Protein AF-A0A969YU54-F1 (afdb_monomer_lite)

Secondary structure (DSSP, 8-state):
----------S--PPPPPTT-EEEEEE--SSSS-EEEEEEEE-SSTT-EEEEBTTB-EEEETTEEEEEEEE---SSS--EEEEE-S--SEEEEEEEEESTTTT-TT--TTTTS--EEEEEETTEEEEEEEPPTT--SSEEEEEEEEE-PPP-

Foldseek 3Di:
DDDDPPDDPDDDPDDQADAFKKKKKKWWAQPPFAKKKWKKADDPPPPDIDIDIPVRAFDDDPNRTQKGFPDGGNGHGDITMMMGNHDDAFKMWIKMFQPSCQVFQFDQRQLVTQMKMWMDHSRHTDDIDTRHHPGGGGMDGTDMDGDDDDDD

pLDDT: mean 85.54, std 17.18, range [35.03, 98.56]

Structure (mmCIF, N/CA/C/O backbone):
data_AF-A0A969YU54-F1
#
_entry.id   AF-A0A969YU54-F1
#
loop_
_atom_site.group_PDB
_atom_site.id
_atom_site.type_symbol
_atom_site.label_atom_id
_atom_site.label_alt_id
_atom_site.label_comp_id
_atom_site.label_asym_id
_atom_site.label_entity_id
_atom_site.label_seq_id
_atom_site.pdbx_PDB_ins_code
_atom_site.Cartn_x
_atom_site.Cartn_y
_atom_site.Cartn_z
_atom_site.occupancy
_atom_site.B_iso_or_equiv
_atom_site.auth_seq_id
_atom_site.auth_comp_id
_atom_site.auth_asym_id
_atom_site.auth_atom_id
_atom_site.pdbx_PDB_model_num
ATOM 1 N N . MET A 1 1 ? 1.281 -47.805 -9.547 1.00 36.41 1 MET A N 1
ATOM 2 C CA . MET A 1 1 ? 0.413 -46.866 -10.294 1.00 36.41 1 MET A CA 1
ATOM 3 C C . MET A 1 1 ? -0.341 -46.065 -9.249 1.00 36.41 1 MET A C 1
ATOM 5 O O . MET A 1 1 ? -1.003 -46.686 -8.442 1.00 36.41 1 MET A O 1
ATOM 9 N N . GLY A 1 2 ? -0.231 -44.761 -9.067 1.00 35.03 2 GLY A N 1
ATOM 10 C CA . GLY A 1 2 ? 0.370 -43.659 -9.803 1.00 35.03 2 GLY A CA 1
ATOM 11 C C . GLY A 1 2 ? -0.175 -42.435 -9.069 1.00 35.03 2 GLY A C 1
ATOM 12 O O . GLY A 1 2 ? -1.359 -42.141 -9.183 1.00 35.03 2 GLY A O 1
ATOM 13 N N . GLY A 1 3 ? 0.637 -41.847 -8.191 1.00 37.44 3 GLY A N 1
ATOM 14 C CA . GLY A 1 3 ? 0.238 -40.690 -7.403 1.00 37.44 3 GLY A CA 1
ATOM 15 C C . GLY A 1 3 ? 0.122 -39.457 -8.287 1.00 37.44 3 GLY A C 1
ATOM 16 O O . GLY A 1 3 ? 0.976 -39.214 -9.135 1.00 37.44 3 GLY A O 1
ATOM 17 N N . THR A 1 4 ? -0.913 -38.660 -8.057 1.00 38.78 4 THR A N 1
ATOM 18 C CA . THR A 1 4 ? -0.961 -37.274 -8.518 1.00 38.78 4 THR A CA 1
ATOM 19 C C . THR A 1 4 ? -1.109 -36.386 -7.298 1.00 38.78 4 THR A C 1
ATOM 21 O O . THR A 1 4 ? -2.201 -35.950 -6.939 1.00 38.78 4 THR A O 1
ATOM 24 N N . THR A 1 5 ? 0.015 -36.140 -6.635 1.00 37.47 5 THR A N 1
ATOM 25 C CA . THR A 1 5 ? 0.190 -34.966 -5.788 1.00 37.47 5 THR A CA 1
ATOM 26 C C . THR A 1 5 ? 0.132 -33.765 -6.726 1.00 37.47 5 THR A C 1
ATOM 28 O O . THR A 1 5 ? 1.060 -33.540 -7.503 1.00 37.47 5 THR A O 1
ATOM 31 N N . GLN A 1 6 ? -0.978 -33.026 -6.719 1.00 39.41 6 GLN A N 1
ATOM 32 C CA . GLN A 1 6 ? -1.033 -31.733 -7.392 1.00 39.41 6 GLN A CA 1
ATOM 33 C C . GLN A 1 6 ? -0.116 -30.778 -6.622 1.00 39.41 6 GLN A C 1
ATOM 35 O O . GLN A 1 6 ? -0.468 -30.252 -5.569 1.00 39.41 6 GLN A O 1
ATOM 40 N N . GLN A 1 7 ? 1.111 -30.630 -7.122 1.00 42.34 7 GLN A N 1
ATOM 41 C CA . GLN A 1 7 ? 2.018 -29.567 -6.721 1.00 42.34 7 GLN A CA 1
ATOM 42 C C . GLN A 1 7 ? 1.417 -28.216 -7.116 1.00 42.34 7 GLN A C 1
ATOM 44 O O . GLN A 1 7 ? 0.965 -28.053 -8.248 1.00 42.34 7 GLN A O 1
ATOM 49 N N . GLY A 1 8 ? 1.456 -27.243 -6.201 1.00 40.16 8 GLY A N 1
ATOM 50 C CA . GLY A 1 8 ? 1.166 -25.854 -6.564 1.00 40.16 8 GLY A CA 1
ATOM 51 C C . GLY A 1 8 ? 0.764 -24.886 -5.453 1.00 40.16 8 GLY A C 1
ATOM 52 O O . GLY A 1 8 ? 0.522 -23.728 -5.764 1.00 40.16 8 GLY A O 1
ATOM 53 N N . GLN A 1 9 ? 0.692 -25.287 -4.180 1.00 39.09 9 GLN A N 1
ATOM 54 C CA . GLN A 1 9 ? 0.341 -24.361 -3.092 1.00 39.09 9 GLN A CA 1
ATOM 55 C C . GLN A 1 9 ? 1.533 -24.090 -2.173 1.00 39.09 9 GLN A C 1
ATOM 57 O O . GLN A 1 9 ? 1.556 -24.503 -1.022 1.00 39.09 9 GLN A O 1
ATOM 62 N N . ASN A 1 10 ? 2.536 -23.380 -2.689 1.00 50.28 10 ASN A N 1
ATOM 63 C CA . ASN A 1 10 ? 3.506 -22.682 -1.847 1.00 50.28 10 ASN A CA 1
ATOM 64 C C . ASN A 1 10 ? 3.505 -21.207 -2.258 1.00 50.28 10 ASN A C 1
ATOM 66 O O . ASN A 1 10 ? 4.217 -20.797 -3.167 1.00 50.28 10 ASN A O 1
ATOM 70 N N . GLY A 1 11 ? 2.640 -20.426 -1.613 1.00 39.75 11 GLY A N 1
ATOM 71 C CA . GLY A 1 11 ? 2.471 -19.000 -1.875 1.00 39.75 11 GLY A CA 1
ATOM 72 C C . GLY A 1 11 ? 1.735 -18.333 -0.724 1.00 39.75 11 GLY A C 1
ATOM 73 O O . GLY A 1 11 ? 0.577 -17.968 -0.872 1.00 39.75 11 GLY A O 1
ATOM 74 N N . THR A 1 12 ? 2.424 -18.232 0.416 1.00 39.53 12 THR A N 1
ATOM 75 C CA . THR A 1 12 ? 2.059 -17.436 1.599 1.00 39.53 12 THR A CA 1
ATOM 76 C C . THR A 1 12 ? 0.753 -17.860 2.285 1.00 39.53 12 THR A C 1
ATOM 78 O O . THR A 1 12 ? -0.345 -17.515 1.859 1.00 39.53 12 THR A O 1
ATOM 81 N N . VAL A 1 13 ? 0.866 -18.572 3.414 1.00 43.00 13 VAL A N 1
ATOM 82 C CA . VAL A 1 13 ? -0.252 -18.781 4.350 1.00 43.00 13 VAL A CA 1
ATOM 83 C C . VAL A 1 13 ? -0.579 -17.432 4.990 1.00 43.00 13 VAL A C 1
ATOM 85 O O . VAL A 1 13 ? -0.045 -17.069 6.033 1.00 43.00 13 VAL A O 1
ATOM 88 N N . THR A 1 14 ? -1.406 -16.633 4.327 1.00 53.88 14 THR A N 1
ATOM 89 C CA . THR A 1 14 ? -1.978 -15.428 4.922 1.00 53.88 14 THR A CA 1
ATOM 90 C C . THR A 1 14 ? -2.946 -15.846 6.034 1.00 53.88 14 THR A C 1
ATOM 92 O O . THR A 1 14 ? -3.856 -16.626 5.745 1.00 53.88 14 THR A O 1
ATOM 95 N N . PRO A 1 15 ? -2.794 -15.362 7.283 1.00 60.59 15 PRO A N 1
ATOM 96 C CA . PRO A 1 15 ? -3.720 -15.708 8.359 1.00 60.59 15 PRO A CA 1
ATOM 97 C C . PRO A 1 15 ? -5.141 -15.267 7.995 1.00 60.59 15 PRO A C 1
ATOM 99 O O . PRO A 1 15 ? -5.307 -14.222 7.361 1.00 60.59 15 PRO A O 1
ATOM 102 N N . ASN A 1 16 ? -6.149 -16.060 8.369 1.00 69.50 16 ASN A N 1
ATOM 103 C CA . ASN A 1 16 ? -7.550 -15.716 8.120 1.00 69.50 16 ASN A CA 1
ATOM 104 C C . ASN A 1 16 ? -7.849 -14.325 8.680 1.00 69.50 16 ASN A C 1
ATOM 106 O O . ASN A 1 16 ? -7.515 -14.043 9.829 1.00 69.50 16 ASN A O 1
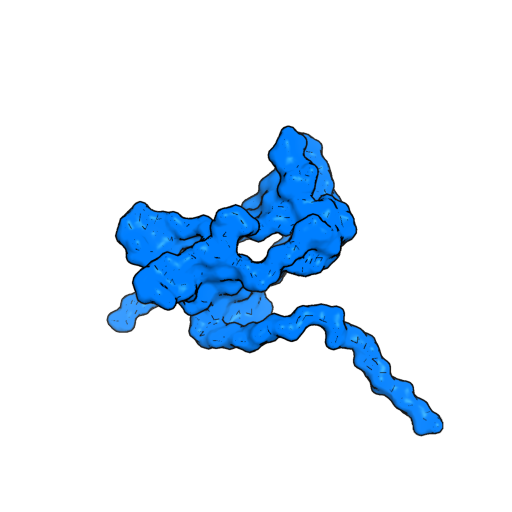ATOM 110 N N . LEU A 1 17 ? -8.462 -13.472 7.863 1.00 72.75 17 LEU A N 1
ATOM 111 C CA . LEU A 1 17 ? -8.906 -12.164 8.326 1.00 72.75 17 LEU A CA 1
ATOM 112 C C . LEU A 1 17 ? -10.106 -12.312 9.257 1.00 72.75 17 LEU A C 1
ATOM 114 O O . LEU A 1 17 ? -11.060 -13.036 8.960 1.00 72.75 17 LEU A O 1
ATOM 118 N N . SER A 1 18 ? -10.053 -11.579 10.358 1.00 75.56 18 SER A N 1
ATOM 119 C CA . SER A 1 18 ? -11.168 -11.361 11.267 1.00 75.56 18 SER A CA 1
ATOM 120 C C . SER A 1 18 ? -12.271 -10.569 10.557 1.00 75.56 18 SER A C 1
ATOM 122 O O . SER A 1 18 ? -12.052 -9.919 9.527 1.00 75.56 18 SER A O 1
ATOM 124 N N . GLN A 1 19 ? -13.480 -10.592 11.117 1.00 73.38 19 GLN A N 1
ATOM 125 C CA . GLN A 1 19 ? -14.550 -9.725 10.637 1.00 73.38 19 GLN A CA 1
ATOM 126 C C . GLN A 1 19 ? -14.137 -8.253 10.809 1.00 73.38 19 GLN A C 1
ATOM 128 O O . GLN A 1 19 ? -13.678 -7.852 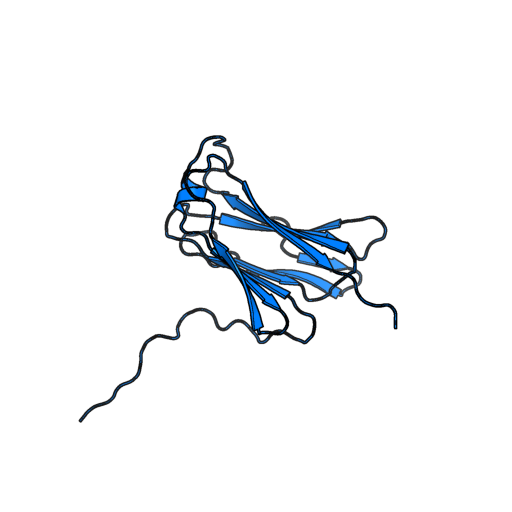11.874 1.00 73.38 19 GLN A O 1
ATOM 133 N N . ASN A 1 20 ? -14.340 -7.460 9.759 1.00 82.44 20 ASN A N 1
ATOM 134 C CA . ASN A 1 20 ? -13.961 -6.054 9.616 1.00 82.44 20 ASN A CA 1
ATOM 135 C C . ASN A 1 20 ? -12.456 -5.782 9.460 1.00 82.44 20 ASN A C 1
ATOM 137 O O . ASN A 1 20 ? -12.014 -4.672 9.741 1.00 82.44 20 ASN A O 1
ATOM 141 N N . GLU A 1 21 ? -11.679 -6.740 8.955 1.00 91.19 21 GLU A N 1
ATOM 142 C CA . GLU A 1 21 ? -10.294 -6.486 8.546 1.00 91.19 21 GLU A CA 1
ATOM 143 C C . GLU A 1 21 ? -10.151 -6.356 7.029 1.00 91.19 21 GLU A C 1
ATOM 145 O O . GLU A 1 21 ? -10.869 -6.985 6.239 1.00 91.19 21 GLU A O 1
ATOM 150 N N . ILE A 1 22 ? -9.177 -5.542 6.625 1.00 94.50 22 ILE A N 1
ATOM 151 C CA . ILE A 1 22 ? -8.820 -5.326 5.224 1.00 94.50 22 ILE A CA 1
ATOM 152 C C . ILE A 1 22 ? -7.353 -5.681 5.043 1.00 94.50 22 ILE A C 1
ATOM 154 O O . ILE A 1 22 ? -6.499 -5.155 5.750 1.00 94.50 22 ILE A O 1
ATOM 158 N N . ARG A 1 23 ? -7.046 -6.529 4.062 1.00 95.44 23 ARG A N 1
ATOM 159 C CA . ARG A 1 23 ? -5.668 -6.836 3.669 1.00 95.44 23 ARG A CA 1
ATOM 160 C C . ARG A 1 23 ? -5.402 -6.377 2.253 1.00 95.44 23 ARG A C 1
ATOM 162 O O . ARG A 1 23 ? -6.174 -6.672 1.345 1.00 95.44 23 ARG A O 1
ATOM 169 N N . ILE A 1 24 ? -4.287 -5.692 2.067 1.00 96.56 24 ILE A N 1
ATOM 170 C CA . ILE A 1 24 ? -3.816 -5.222 0.772 1.00 96.56 24 ILE A CA 1
ATOM 171 C C . ILE A 1 24 ? -2.502 -5.937 0.485 1.00 96.56 24 ILE A C 1
ATOM 173 O O . ILE A 1 24 ? -1.542 -5.798 1.239 1.00 96.56 24 ILE A O 1
ATOM 177 N N . VAL A 1 25 ? -2.489 -6.730 -0.583 1.00 95.56 25 VAL A N 1
ATOM 178 C CA . VAL A 1 25 ? -1.337 -7.528 -1.008 1.00 95.56 25 VAL A CA 1
ATOM 179 C C . VAL A 1 25 ? -0.803 -6.954 -2.309 1.00 95.56 25 VAL A C 1
ATOM 181 O O . VAL A 1 25 ? -1.514 -6.949 -3.316 1.00 95.56 25 VAL A O 1
ATOM 184 N N . LEU A 1 26 ? 0.445 -6.504 -2.283 1.00 96.25 26 LEU A N 1
ATOM 185 C CA . LEU A 1 26 ? 1.214 -6.074 -3.440 1.00 96.25 26 LEU A CA 1
ATOM 186 C C . LEU A 1 26 ? 2.144 -7.207 -3.877 1.00 96.25 26 LEU A C 1
ATOM 188 O O . LEU A 1 26 ? 2.906 -7.746 -3.082 1.00 96.25 26 LEU A O 1
ATOM 192 N N . THR A 1 27 ? 2.106 -7.547 -5.158 1.00 95.19 27 THR A N 1
ATOM 193 C CA . THR A 1 27 ? 3.057 -8.457 -5.816 1.00 95.19 27 THR A CA 1
ATOM 194 C C . THR A 1 27 ? 3.610 -7.789 -7.061 1.00 95.19 27 THR A C 1
ATOM 196 O O . THR A 1 27 ? 2.876 -7.042 -7.700 1.00 95.19 27 THR A O 1
ATOM 199 N N . TRP A 1 28 ? 4.850 -8.084 -7.441 1.00 94.69 28 TRP A N 1
ATOM 200 C CA . TRP A 1 28 ? 5.475 -7.595 -8.674 1.00 94.69 28 TRP A CA 1
ATOM 201 C C . TRP A 1 28 ? 6.473 -8.618 -9.221 1.00 94.69 28 TRP A C 1
ATOM 203 O O . TRP A 1 28 ? 6.718 -9.651 -8.599 1.00 94.69 28 TRP A O 1
ATOM 213 N N . GLY A 1 29 ? 7.005 -8.363 -10.414 1.00 90.69 29 GLY A N 1
ATOM 214 C CA . GLY A 1 29 ? 8.015 -9.198 -11.055 1.00 90.69 29 GLY A CA 1
ATOM 215 C C . GLY A 1 29 ? 9.415 -9.042 -10.452 1.00 90.69 29 GLY A C 1
ATOM 216 O O . GLY A 1 29 ? 9.610 -8.531 -9.353 1.00 90.69 29 GLY A O 1
ATOM 217 N N . SER A 1 30 ? 10.429 -9.483 -11.195 1.00 86.81 30 SER A N 1
ATOM 218 C CA . SER A 1 30 ? 11.834 -9.403 -10.772 1.00 86.81 30 SER A CA 1
ATOM 219 C C . SER A 1 30 ? 12.433 -7.994 -10.842 1.00 86.81 30 SER A C 1
ATOM 221 O O . SER A 1 30 ? 13.487 -7.750 -10.261 1.00 86.81 30 SER A O 1
ATOM 223 N N . SER A 1 31 ? 11.806 -7.088 -11.595 1.00 86.12 31 SER A N 1
ATOM 224 C CA . SER A 1 31 ? 12.240 -5.704 -11.781 1.00 86.12 31 SER A CA 1
ATOM 225 C C . SER A 1 31 ? 11.026 -4.776 -11.657 1.00 86.12 31 SER A C 1
ATOM 227 O O . SER A 1 31 ? 9.984 -5.115 -12.219 1.00 86.12 31 SER A O 1
ATOM 229 N N . PRO A 1 32 ? 11.126 -3.640 -10.942 1.00 89.62 32 PRO A N 1
ATOM 230 C CA . PRO A 1 32 ? 12.263 -3.231 -10.117 1.00 89.62 32 PRO A CA 1
ATOM 231 C C . PRO A 1 32 ? 12.456 -4.182 -8.923 1.00 89.62 32 PRO A C 1
ATOM 233 O O . PRO A 1 32 ? 11.587 -4.998 -8.613 1.00 89.62 32 PRO A O 1
ATOM 236 N N . SER A 1 33 ? 13.618 -4.111 -8.272 1.00 87.50 33 SER A N 1
ATOM 237 C CA . SER A 1 33 ? 13.929 -4.996 -7.141 1.00 87.50 33 SER A CA 1
ATOM 238 C C . SER A 1 33 ? 13.038 -4.750 -5.928 1.00 87.50 33 SER A C 1
ATOM 240 O O . SER A 1 33 ? 12.804 -5.682 -5.168 1.00 87.50 33 SER A O 1
ATOM 242 N N . ASP A 1 34 ? 12.548 -3.524 -5.765 1.00 90.19 34 ASP A N 1
ATOM 243 C CA . ASP A 1 34 ? 11.876 -3.083 -4.550 1.00 90.19 34 ASP A CA 1
ATOM 244 C C . ASP A 1 34 ? 10.749 -2.093 -4.869 1.00 90.19 34 ASP A C 1
ATOM 246 O O . ASP A 1 34 ? 10.999 -1.011 -5.426 1.00 90.19 34 ASP A O 1
ATOM 250 N N . LEU A 1 35 ? 9.523 -2.508 -4.547 1.00 93.94 35 LEU A N 1
ATOM 251 C CA . LEU A 1 35 ? 8.315 -1.696 -4.577 1.00 93.94 35 LEU A CA 1
ATOM 252 C C . LEU A 1 35 ? 7.723 -1.646 -3.167 1.00 93.94 35 LEU A C 1
ATOM 254 O O . LEU A 1 35 ? 7.374 -2.683 -2.612 1.00 93.94 35 LEU A O 1
ATOM 258 N N . ASP A 1 36 ? 7.513 -0.431 -2.671 1.00 94.00 36 ASP A N 1
ATOM 259 C CA . ASP A 1 36 ? 6.987 -0.163 -1.338 1.00 94.00 36 ASP A CA 1
ATOM 260 C C . ASP A 1 36 ? 5.476 0.082 -1.348 1.00 94.00 36 ASP A C 1
ATOM 262 O O . ASP A 1 36 ? 4.932 0.868 -2.135 1.00 94.00 36 ASP A O 1
ATOM 266 N N . SER A 1 37 ? 4.810 -0.494 -0.360 1.00 96.31 37 SER A N 1
ATOM 267 C CA . SER A 1 37 ? 3.436 -0.252 0.038 1.00 96.31 37 SER A CA 1
ATOM 268 C C . SER A 1 37 ? 3.365 0.972 0.935 1.00 96.31 37 SER A C 1
ATOM 270 O O . SER A 1 37 ? 3.970 1.027 2.005 1.00 96.31 37 SER A O 1
ATOM 272 N N . HIS A 1 38 ? 2.533 1.932 0.550 1.00 97.94 38 HIS A N 1
ATOM 273 C CA . HIS A 1 38 ? 2.211 3.087 1.374 1.00 97.94 38 HIS A CA 1
ATOM 274 C C . HIS A 1 38 ? 0.713 3.115 1.644 1.00 97.94 38 HIS A C 1
ATOM 276 O O . HIS A 1 38 ? -0.094 3.269 0.725 1.00 97.94 38 HIS A O 1
ATOM 282 N N . LEU A 1 39 ? 0.345 3.011 2.917 1.00 98.50 39 LEU A N 1
ATOM 283 C CA . LEU A 1 39 ? -1.017 3.207 3.389 1.00 98.50 39 LEU A CA 1
ATOM 284 C C . LEU A 1 39 ? -1.103 4.488 4.210 1.00 98.50 39 LEU A C 1
ATOM 286 O O . LEU A 1 39 ? -0.316 4.721 5.122 1.00 98.50 39 LEU A O 1
ATOM 290 N N . GLU A 1 40 ? -2.129 5.276 3.943 1.00 98.25 40 GLU A N 1
ATOM 291 C CA . GLU A 1 40 ? -2.506 6.428 4.744 1.00 98.25 40 GLU A CA 1
ATOM 292 C C . GLU A 1 40 ? -3.982 6.329 5.113 1.00 98.25 40 GLU A C 1
ATOM 294 O O . GLU A 1 40 ? -4.817 6.005 4.266 1.00 98.25 40 GLU A O 1
ATOM 299 N N . GLY A 1 41 ? -4.328 6.651 6.356 1.00 97.50 41 GLY A N 1
ATOM 300 C CA . GLY A 1 41 ? -5.707 6.567 6.823 1.00 97.50 41 GLY A CA 1
ATOM 301 C C . GLY A 1 41 ? -6.021 7.494 7.995 1.00 97.50 41 GLY A C 1
ATOM 302 O O . GLY A 1 41 ? -5.125 8.152 8.531 1.00 97.50 41 GLY A O 1
ATOM 303 N N . PRO A 1 42 ? -7.303 7.588 8.384 1.00 96.75 42 PRO A N 1
ATOM 304 C CA . PRO A 1 42 ? -7.713 8.269 9.612 1.00 96.75 42 PRO A CA 1
ATOM 305 C C . PRO A 1 42 ? -6.989 7.688 10.834 1.00 96.75 42 PRO A C 1
ATOM 307 O O . PRO A 1 42 ? -6.895 6.473 10.977 1.00 96.75 42 PRO A O 1
ATOM 310 N N . ALA A 1 43 ? -6.483 8.554 11.713 1.00 95.75 43 ALA A N 1
ATOM 311 C CA . ALA A 1 43 ? -5.871 8.156 12.978 1.00 95.75 43 ALA A CA 1
ATOM 312 C C . ALA A 1 43 ? -6.901 8.182 14.116 1.00 95.75 43 ALA A C 1
ATOM 314 O O . ALA A 1 43 ? -7.836 8.980 14.095 1.00 95.75 43 ALA A O 1
ATOM 315 N N . ALA A 1 44 ? -6.688 7.359 15.143 1.00 94.12 44 ALA A N 1
ATOM 316 C CA . ALA A 1 44 ? -7.488 7.403 16.367 1.00 94.12 44 ALA A CA 1
ATOM 317 C C . ALA A 1 44 ? -7.216 8.675 17.190 1.00 94.12 44 ALA A C 1
ATOM 319 O O . ALA A 1 44 ? -8.087 9.168 17.903 1.00 94.12 44 ALA A O 1
ATOM 320 N N . ALA A 1 45 ? -6.016 9.247 17.054 1.00 90.94 45 ALA A N 1
ATOM 321 C CA . ALA A 1 45 ? -5.724 10.577 17.569 1.00 90.94 45 ALA A CA 1
ATOM 322 C C . ALA A 1 45 ? -6.520 11.641 16.790 1.00 90.94 45 ALA A C 1
ATOM 324 O O . ALA A 1 45 ? -6.450 11.706 15.560 1.00 90.94 45 ALA A O 1
ATOM 325 N N . ALA A 1 46 ? -7.241 12.500 17.516 1.00 87.88 46 ALA A N 1
ATOM 326 C CA . ALA A 1 46 ? -8.122 13.510 16.934 1.00 87.88 46 ALA A CA 1
ATOM 327 C C . ALA A 1 46 ? -7.406 14.401 15.901 1.00 87.88 46 ALA A C 1
ATOM 329 O O . ALA A 1 46 ? -6.310 14.908 16.147 1.00 87.88 46 ALA A O 1
ATOM 330 N N . ASN A 1 47 ? -8.059 14.620 14.753 1.00 87.25 47 ASN A N 1
ATOM 331 C CA . ASN A 1 47 ? -7.578 15.463 13.649 1.00 87.25 47 ASN A CA 1
ATOM 332 C C . ASN A 1 47 ? -6.204 15.057 13.077 1.00 87.25 47 ASN A C 1
ATOM 334 O O . ASN A 1 47 ? -5.467 15.900 12.559 1.00 87.25 47 ASN A O 1
ATOM 338 N N . LYS A 1 48 ? -5.834 13.774 13.167 1.00 94.81 48 LYS A N 1
ATOM 339 C CA . LYS A 1 48 ? -4.594 13.236 12.594 1.00 94.81 48 LYS A CA 1
ATOM 340 C C . LYS A 1 48 ? -4.875 12.145 11.562 1.00 94.81 48 LYS A C 1
ATOM 342 O O . LYS A 1 48 ? -5.976 11.606 11.452 1.00 94.81 48 LYS A O 1
ATOM 347 N N . ARG A 1 49 ? -3.836 11.825 10.795 1.00 97.12 49 ARG A N 1
ATOM 348 C CA . ARG A 1 49 ? -3.784 10.700 9.860 1.00 97.12 49 ARG A CA 1
ATOM 349 C C . ARG A 1 49 ? -2.564 9.858 10.190 1.00 97.12 49 ARG A C 1
ATOM 351 O O . ARG A 1 49 ? -1.562 10.402 10.657 1.00 97.12 49 ARG A O 1
ATOM 358 N N . PHE A 1 50 ? -2.663 8.553 9.992 1.00 97.69 50 PHE A N 1
ATOM 359 C CA . PHE A 1 50 ? -1.520 7.660 10.114 1.00 97.69 50 PHE A CA 1
ATOM 360 C C . PHE A 1 50 ? -0.906 7.397 8.743 1.00 97.69 50 PHE A C 1
ATOM 362 O O . PHE A 1 50 ? -1.578 7.532 7.721 1.00 97.69 50 PHE A O 1
ATOM 369 N N . TYR A 1 51 ? 0.349 6.958 8.753 1.00 97.75 51 TYR A N 1
ATOM 370 C CA . TYR A 1 51 ? 1.065 6.478 7.578 1.00 97.75 51 TYR A CA 1
ATOM 371 C C . TYR A 1 51 ? 1.734 5.154 7.927 1.00 97.75 51 TYR A C 1
ATOM 373 O O . TYR A 1 51 ? 2.429 5.091 8.938 1.00 97.75 51 TYR A O 1
ATOM 381 N N . VAL A 1 52 ? 1.532 4.121 7.117 1.00 97.94 52 VAL A N 1
ATOM 382 C CA . VAL A 1 52 ? 2.202 2.822 7.235 1.00 97.94 52 VAL A CA 1
ATOM 383 C C . VAL A 1 52 ? 2.973 2.549 5.948 1.00 97.94 52 VAL A C 1
ATOM 385 O O . VAL A 1 52 ? 2.388 2.583 4.868 1.00 97.94 52 VAL A O 1
ATOM 388 N N . TYR A 1 53 ? 4.281 2.341 6.077 1.00 95.31 53 TYR A N 1
ATOM 389 C CA . TYR A 1 53 ? 5.241 2.042 5.002 1.00 95.31 53 TYR A CA 1
ATOM 390 C C . TYR A 1 53 ? 6.529 1.461 5.616 1.00 95.31 53 TYR A C 1
ATOM 392 O O . TYR A 1 53 ? 6.615 1.366 6.843 1.00 95.31 53 TYR A O 1
ATOM 400 N N . TYR A 1 54 ? 7.546 1.110 4.818 1.00 91.44 54 TYR A N 1
ATOM 401 C CA . TYR A 1 54 ? 8.777 0.463 5.313 1.00 91.44 54 TYR A CA 1
ATOM 402 C C . TYR A 1 54 ? 9.432 1.198 6.507 1.00 91.44 54 TYR A C 1
ATOM 404 O O . TYR A 1 54 ? 9.854 0.570 7.480 1.00 91.44 54 TYR A O 1
ATOM 412 N N . GLY A 1 55 ? 9.458 2.539 6.479 1.00 91.88 55 GLY A N 1
ATOM 413 C CA . GLY A 1 55 ? 10.049 3.384 7.525 1.00 91.88 55 GLY A CA 1
ATOM 414 C C . GLY A 1 55 ? 9.144 3.632 8.738 1.00 91.88 55 GLY A C 1
ATOM 415 O O . GLY A 1 55 ? 9.624 4.085 9.775 1.00 91.88 55 GLY A O 1
ATOM 416 N N . ASN A 1 56 ? 7.848 3.325 8.637 1.00 95.25 56 ASN A N 1
ATOM 417 C CA . ASN A 1 56 ? 6.902 3.347 9.752 1.00 95.25 56 ASN A CA 1
ATOM 418 C C . ASN A 1 56 ? 5.935 2.166 9.636 1.00 95.25 56 ASN A C 1
ATOM 420 O O . ASN A 1 56 ? 4.840 2.282 9.088 1.00 95.25 56 ASN A O 1
ATOM 424 N N . ARG A 1 57 ? 6.364 1.006 10.129 1.00 95.56 57 ARG A N 1
ATOM 425 C CA . ARG A 1 57 ? 5.745 -0.287 9.805 1.00 95.56 57 ARG A CA 1
ATOM 426 C C . ARG A 1 57 ? 4.382 -0.528 10.444 1.00 95.56 57 ARG A C 1
ATOM 428 O O . ARG A 1 57 ? 3.711 -1.481 10.073 1.00 95.56 57 ARG A O 1
ATOM 435 N N . SER A 1 58 ? 3.964 0.278 11.412 1.00 97.06 58 SER A N 1
ATOM 436 C CA . SER A 1 58 ? 2.667 0.100 12.063 1.00 97.06 58 SER A CA 1
ATOM 437 C C . SER A 1 58 ? 2.147 1.400 12.643 1.00 97.06 58 SER A C 1
ATOM 439 O O . SER A 1 58 ? 2.923 2.228 13.120 1.00 97.06 58 SER A O 1
ATOM 441 N N . TYR A 1 59 ? 0.828 1.534 12.693 1.00 97.88 59 TYR A N 1
ATOM 442 C CA . TYR A 1 59 ? 0.162 2.550 13.490 1.00 97.88 59 TYR A CA 1
ATOM 443 C C . TYR A 1 59 ? -0.530 1.896 14.687 1.00 97.88 59 TYR A C 1
ATOM 445 O O . TYR A 1 59 ? -1.483 1.132 14.526 1.00 97.88 59 TYR A O 1
ATOM 453 N N . THR A 1 60 ? -0.050 2.229 15.884 1.00 97.00 60 THR A N 1
ATOM 454 C CA . THR A 1 60 ? -0.595 1.767 17.163 1.00 97.00 60 THR A CA 1
ATOM 455 C C . THR A 1 60 ? -1.001 2.974 18.000 1.00 97.00 60 THR A C 1
ATOM 457 O O . THR A 1 60 ? -0.244 3.937 18.120 1.00 97.00 60 THR A O 1
ATOM 460 N N . TYR A 1 61 ? -2.192 2.929 18.591 1.00 96.50 61 TYR A N 1
ATOM 461 C CA . TYR A 1 61 ? -2.710 3.971 19.473 1.00 96.50 61 TYR A CA 1
ATOM 462 C C . TYR A 1 61 ? -3.366 3.334 20.694 1.00 96.50 61 TYR A C 1
ATOM 464 O O . TYR A 1 61 ? -4.167 2.411 20.556 1.00 96.50 61 TYR A O 1
ATOM 472 N N . SER A 1 62 ? -2.999 3.805 21.889 1.00 96.00 62 SER A N 1
ATOM 473 C CA . SER A 1 62 ? -3.485 3.265 23.169 1.00 96.00 62 SER A CA 1
ATOM 474 C C . SER A 1 62 ? -3.347 1.738 23.287 1.00 96.00 62 SER A C 1
ATOM 476 O O . SER A 1 62 ? -4.249 1.060 23.765 1.00 96.00 62 SER A O 1
ATOM 478 N N . GLY A 1 63 ? -2.221 1.191 22.811 1.00 94.94 63 GLY A N 1
ATOM 479 C CA . GLY A 1 63 ? -1.931 -0.248 22.845 1.00 94.94 63 GLY A CA 1
ATOM 480 C C . GLY A 1 63 ? -2.627 -1.088 21.766 1.00 94.94 63 GLY A C 1
ATOM 481 O O . GLY A 1 63 ? -2.386 -2.287 21.704 1.00 94.94 63 GLY A O 1
ATOM 482 N N . ILE A 1 64 ? -3.444 -0.482 20.899 1.00 95.19 64 ILE A N 1
ATOM 483 C CA . ILE A 1 64 ? -4.158 -1.172 19.818 1.00 95.19 64 ILE A CA 1
ATOM 484 C C . ILE A 1 64 ? -3.503 -0.861 18.473 1.00 95.19 64 ILE A C 1
ATOM 486 O O . ILE A 1 64 ? -3.332 0.308 18.124 1.00 95.19 64 ILE A O 1
ATOM 490 N N . THR A 1 65 ? -3.157 -1.895 17.705 1.00 95.56 65 THR A N 1
ATOM 491 C CA . THR A 1 65 ? -2.637 -1.753 16.339 1.00 95.56 65 THR A CA 1
ATOM 492 C C . THR A 1 65 ? -3.785 -1.626 15.345 1.00 95.56 65 THR A C 1
ATOM 494 O O . THR A 1 65 ? -4.646 -2.495 15.247 1.00 95.56 65 THR A O 1
ATOM 497 N N . TYR A 1 66 ? -3.790 -0.527 14.598 1.00 96.38 66 TYR A N 1
ATOM 498 C CA . TYR A 1 66 ? -4.824 -0.209 13.614 1.00 96.38 66 TYR A CA 1
ATOM 499 C C . TYR A 1 66 ? -4.453 -0.697 12.220 1.00 96.38 66 TYR A C 1
ATOM 501 O O . TYR A 1 66 ? -5.314 -1.174 11.484 1.00 96.38 66 TYR A O 1
ATOM 509 N N . ALA A 1 67 ? -3.178 -0.567 11.858 1.00 96.81 67 ALA A N 1
ATOM 510 C CA . ALA A 1 67 ? -2.647 -1.051 10.596 1.00 96.81 67 ALA A CA 1
ATOM 511 C C . ALA A 1 67 ? -1.165 -1.405 10.735 1.00 96.81 67 ALA A C 1
ATOM 513 O O . ALA A 1 67 ? -0.441 -0.733 11.478 1.00 96.81 67 ALA A O 1
ATOM 514 N N . ALA A 1 68 ? -0.715 -2.421 10.003 1.00 96.44 68 ALA A N 1
ATOM 515 C CA . ALA A 1 68 ? 0.672 -2.873 10.000 1.00 96.44 68 ALA A CA 1
ATOM 516 C C . ALA A 1 68 ? 1.114 -3.372 8.618 1.00 96.44 68 ALA A C 1
ATOM 518 O O . ALA A 1 68 ? 0.318 -3.924 7.862 1.00 96.44 68 ALA A O 1
ATOM 519 N N . LEU A 1 69 ? 2.394 -3.161 8.309 1.00 94.12 69 LEU A N 1
ATOM 520 C CA . LEU A 1 69 ? 3.130 -3.792 7.220 1.00 94.12 69 LEU A CA 1
ATOM 521 C C . LEU A 1 69 ? 3.662 -5.139 7.730 1.00 94.12 69 LEU A C 1
ATOM 523 O O . LEU A 1 69 ? 4.715 -5.212 8.376 1.00 94.12 69 LEU A O 1
ATOM 527 N N . ASP A 1 70 ? 2.895 -6.193 7.464 1.00 84.00 70 ASP A N 1
ATOM 528 C CA . ASP A 1 70 ? 3.110 -7.544 7.994 1.00 84.00 70 ASP A CA 1
ATOM 529 C C . ASP A 1 70 ? 4.287 -8.246 7.316 1.00 84.00 70 ASP A C 1
ATOM 531 O O . ASP A 1 70 ? 5.034 -8.995 7.945 1.00 84.00 70 ASP A O 1
ATOM 535 N N . GLN A 1 71 ? 4.460 -7.988 6.020 1.00 73.44 71 GLN A N 1
ATOM 536 C CA . GLN A 1 71 ? 5.536 -8.535 5.210 1.00 73.44 71 GLN A CA 1
ATOM 537 C C . GLN A 1 71 ? 6.125 -7.420 4.355 1.00 73.44 71 GLN A C 1
ATOM 539 O O . GLN A 1 71 ? 5.403 -6.767 3.607 1.00 73.44 71 GLN A O 1
ATOM 544 N N . ASP A 1 72 ? 7.431 -7.236 4.498 1.00 64.62 72 ASP A N 1
ATOM 545 C CA . ASP A 1 72 ? 8.253 -6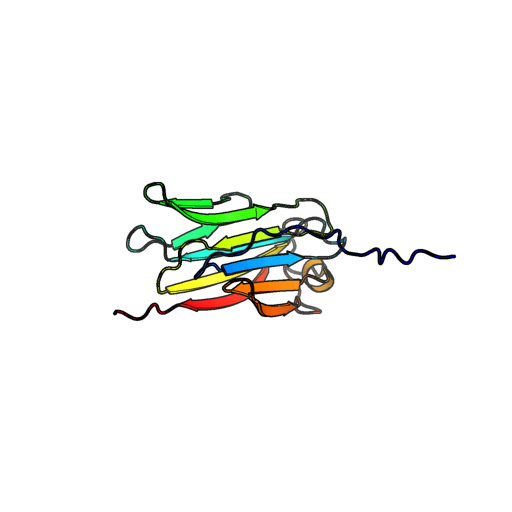.305 3.732 1.00 64.62 72 ASP A CA 1
ATOM 546 C C . ASP A 1 72 ? 9.298 -7.137 2.978 1.00 64.62 72 ASP A C 1
ATOM 548 O O . ASP A 1 72 ? 9.918 -8.047 3.553 1.00 64.62 72 ASP A O 1
ATOM 552 N N . LYS A 1 73 ? 9.413 -6.899 1.672 1.00 62.03 73 LYS A N 1
ATOM 553 C CA . LYS A 1 73 ? 10.259 -7.665 0.755 1.00 62.03 73 LYS A CA 1
ATOM 554 C C . LYS A 1 73 ? 11.086 -6.712 -0.103 1.00 62.03 73 LYS A C 1
ATOM 556 O O . LYS A 1 73 ? 10.705 -6.375 -1.212 1.00 62.03 73 LYS A O 1
ATOM 561 N N . VAL A 1 74 ? 12.299 -6.440 0.369 1.00 64.12 74 VAL A N 1
ATOM 562 C CA . VAL A 1 74 ? 13.295 -5.554 -0.269 1.00 64.12 74 VAL A CA 1
ATOM 563 C C . VAL A 1 74 ? 14.063 -6.167 -1.459 1.00 64.12 74 VAL A C 1
ATOM 565 O O . VAL A 1 74 ? 15.036 -5.599 -1.952 1.00 64.12 74 VAL A O 1
ATOM 568 N N . THR A 1 75 ? 13.692 -7.371 -1.902 1.00 58.25 75 THR A N 1
ATOM 569 C CA . THR A 1 75 ? 14.308 -8.072 -3.043 1.00 58.25 75 THR A CA 1
ATOM 570 C C . THR A 1 75 ? 13.202 -8.647 -3.909 1.00 58.25 75 THR A C 1
ATOM 572 O O . THR A 1 75 ? 12.271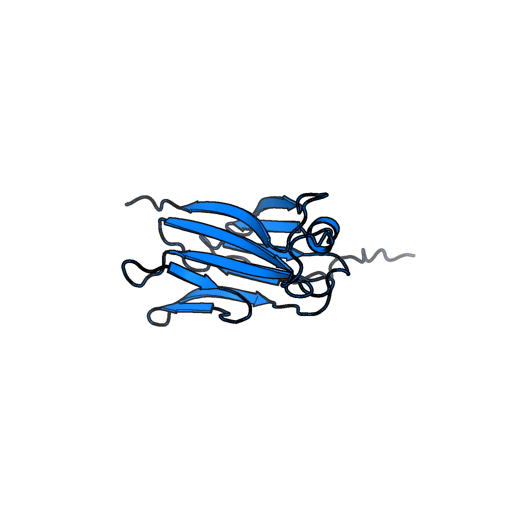 -9.208 -3.334 1.00 58.25 75 THR A O 1
ATOM 575 N N . GLY A 1 76 ? 13.341 -8.545 -5.238 1.00 59.97 76 GLY A N 1
ATOM 576 C CA . GLY A 1 76 ? 12.270 -8.739 -6.226 1.00 59.97 76 GLY A CA 1
ATOM 577 C C . GLY A 1 76 ? 11.367 -9.965 -6.042 1.00 59.97 76 GLY A C 1
ATOM 578 O O . GLY A 1 76 ? 11.676 -10.887 -5.292 1.00 59.97 76 GLY A O 1
ATOM 579 N N . PHE A 1 77 ? 10.266 -9.990 -6.800 1.00 69.31 77 PHE A N 1
ATOM 580 C CA . PHE A 1 77 ? 9.145 -10.943 -6.708 1.00 69.31 77 PHE A CA 1
ATOM 581 C C . PHE A 1 77 ? 8.131 -10.699 -5.574 1.00 69.31 77 PHE A C 1
ATOM 583 O O . PHE A 1 77 ? 7.136 -11.425 -5.501 1.00 69.31 77 PHE A O 1
ATOM 590 N N . GLY A 1 78 ? 8.313 -9.677 -4.725 1.00 66.50 78 GLY A N 1
ATOM 591 C CA . GLY A 1 78 ? 7.406 -9.403 -3.603 1.00 66.50 78 GLY A CA 1
ATOM 592 C C . GLY A 1 78 ? 7.132 -10.650 -2.733 1.00 66.50 78 GLY A C 1
ATOM 593 O O . GLY A 1 78 ? 7.955 -11.570 -2.689 1.00 66.50 78 GLY A O 1
ATOM 594 N N . PRO A 1 79 ? 5.994 -10.743 -2.025 1.00 87.94 79 PRO A N 1
ATOM 595 C CA . PRO A 1 79 ? 4.962 -9.728 -1.852 1.00 87.94 79 PRO A CA 1
ATOM 596 C C . PRO A 1 79 ? 5.277 -8.748 -0.716 1.00 87.94 79 PRO A C 1
ATOM 598 O O . PRO A 1 79 ? 6.001 -9.082 0.221 1.00 87.94 79 PRO A O 1
ATOM 601 N N . GLU A 1 80 ? 4.604 -7.603 -0.737 1.00 91.50 80 GLU A N 1
ATOM 602 C CA . GLU A 1 80 ? 4.362 -6.815 0.468 1.00 91.50 80 GLU A CA 1
ATOM 603 C C . GLU A 1 80 ? 2.900 -6.897 0.886 1.00 91.50 80 GLU A C 1
ATOM 605 O O . GLU A 1 80 ? 1.997 -6.995 0.051 1.00 91.50 80 GLU A O 1
ATOM 610 N N . THR A 1 81 ? 2.652 -6.880 2.193 1.00 93.69 81 THR A N 1
ATOM 611 C CA . THR A 1 81 ? 1.297 -7.002 2.738 1.00 93.69 81 THR A CA 1
ATOM 612 C C . THR A 1 81 ? 1.062 -5.990 3.842 1.00 93.69 81 THR A C 1
ATOM 614 O O . THR A 1 81 ? 1.785 -5.983 4.835 1.00 93.69 81 THR A O 1
ATOM 617 N N . ILE A 1 82 ? 0.009 -5.184 3.691 1.00 95.81 82 ILE A N 1
ATOM 618 C CA . ILE A 1 82 ? -0.527 -4.340 4.761 1.00 95.81 82 ILE A CA 1
ATOM 619 C C . ILE A 1 82 ? -1.877 -4.898 5.217 1.00 95.81 82 ILE A C 1
ATOM 621 O O . ILE A 1 82 ? -2.776 -5.089 4.393 1.00 95.81 82 ILE A O 1
ATOM 625 N N . THR A 1 83 ? -2.045 -5.098 6.523 1.00 95.31 83 THR A N 1
ATOM 626 C CA . THR A 1 83 ? -3.341 -5.405 7.147 1.00 95.31 83 THR A CA 1
ATOM 627 C C . THR A 1 83 ? -3.836 -4.196 7.941 1.00 95.31 83 THR A C 1
ATOM 629 O O . THR A 1 83 ? -3.084 -3.575 8.689 1.00 95.31 83 THR A O 1
ATOM 632 N N . ILE A 1 84 ? -5.112 -3.849 7.765 1.00 95.94 84 ILE A N 1
ATOM 633 C CA . ILE A 1 84 ? -5.858 -2.876 8.564 1.00 95.94 84 ILE A CA 1
ATOM 634 C C . ILE A 1 84 ? -6.774 -3.676 9.486 1.00 95.94 84 ILE A C 1
ATOM 636 O O . ILE A 1 84 ? -7.770 -4.244 9.031 1.00 95.94 84 ILE A O 1
ATOM 640 N N . SER A 1 85 ? -6.420 -3.714 10.766 1.00 94.38 85 SER A N 1
ATOM 641 C CA . SER A 1 85 ? -7.127 -4.486 11.791 1.00 94.38 85 SER A CA 1
ATOM 642 C C . SER A 1 85 ? -8.182 -3.675 12.536 1.00 94.38 85 SER A C 1
ATOM 644 O O . SER A 1 85 ? -9.044 -4.256 13.186 1.00 94.38 85 SER A O 1
ATOM 646 N N . GLN A 1 86 ? -8.137 -2.340 12.463 1.00 94.25 86 GLN A N 1
ATOM 647 C CA . GLN A 1 86 ? -9.149 -1.460 13.054 1.00 94.25 86 GLN A CA 1
ATOM 648 C C . GLN A 1 86 ? -9.587 -0.404 12.038 1.00 94.25 86 GLN A C 1
ATOM 650 O O . GLN A 1 86 ? -8.792 0.429 11.589 1.00 94.25 86 GLN A O 1
ATOM 655 N N . LEU A 1 87 ? -10.869 -0.437 11.675 1.00 92.6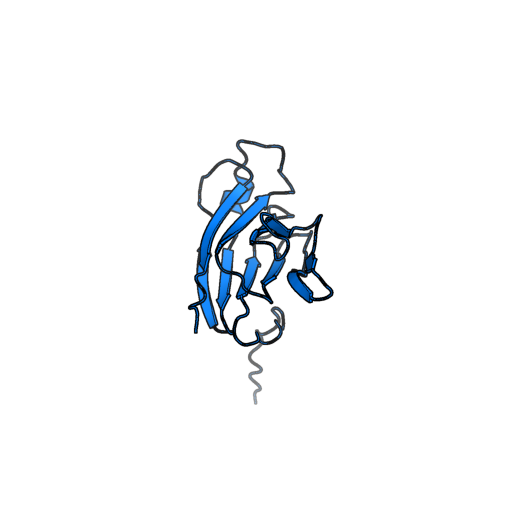9 87 LEU A N 1
ATOM 656 C CA . LEU A 1 87 ? -11.460 0.498 10.724 1.00 92.69 87 LEU A CA 1
ATOM 657 C C . LEU A 1 87 ? -11.991 1.733 11.447 1.00 92.69 87 LEU A C 1
ATOM 659 O O . LEU A 1 87 ? -12.699 1.637 12.445 1.00 92.69 87 LEU A O 1
ATOM 663 N N . LEU A 1 88 ? -11.686 2.900 10.894 1.00 93.75 88 LEU A N 1
ATOM 664 C CA . LEU A 1 88 ? -12.240 4.181 11.303 1.00 93.75 88 LEU A CA 1
ATOM 665 C C . LEU A 1 88 ? -12.970 4.799 10.111 1.00 93.75 88 LEU A C 1
ATOM 667 O O . LEU A 1 88 ? -12.557 4.643 8.960 1.00 93.75 88 LEU A O 1
ATOM 671 N N . THR A 1 89 ? -14.048 5.533 10.377 1.00 93.19 89 THR A N 1
ATOM 672 C CA . THR A 1 89 ? -14.721 6.321 9.339 1.00 93.19 89 THR A CA 1
ATOM 673 C C . THR A 1 89 ? -13.744 7.337 8.748 1.00 93.19 89 THR A C 1
ATOM 675 O O . THR A 1 89 ? -13.055 8.057 9.472 1.00 93.19 89 THR A O 1
ATOM 678 N N . GLY A 1 90 ? -13.692 7.416 7.421 1.00 94.44 90 GLY A N 1
ATOM 679 C CA . GLY A 1 90 ? -12.806 8.327 6.709 1.00 94.44 90 GLY A CA 1
ATOM 680 C C . GLY A 1 90 ? -12.246 7.736 5.423 1.00 94.44 90 GLY A C 1
ATOM 681 O O . GLY A 1 90 ? -12.699 6.705 4.928 1.00 94.44 90 GLY A O 1
ATOM 682 N N . THR A 1 91 ? -11.253 8.427 4.867 1.00 96.50 91 THR A N 1
ATOM 683 C CA . THR A 1 91 ? -10.622 8.039 3.603 1.00 96.50 91 THR A CA 1
ATOM 684 C C . THR A 1 91 ? -9.256 7.419 3.843 1.00 96.50 91 THR A C 1
ATOM 686 O O . THR A 1 91 ? -8.360 8.066 4.400 1.00 96.50 91 THR A O 1
ATOM 689 N N . TYR A 1 92 ? -9.102 6.197 3.347 1.00 97.56 92 TYR A N 1
ATOM 690 C CA . TYR A 1 92 ? -7.843 5.483 3.228 1.00 97.56 92 TYR A CA 1
ATOM 691 C C . TYR A 1 92 ? -7.300 5.656 1.811 1.00 97.56 92 TYR A C 1
ATOM 693 O O . TYR A 1 92 ? -8.052 5.571 0.837 1.00 97.56 92 TYR A O 1
ATOM 701 N N . ARG A 1 93 ? -5.997 5.890 1.692 1.00 98.38 93 ARG A N 1
ATOM 702 C CA . ARG A 1 93 ? -5.275 5.959 0.422 1.00 98.38 93 ARG A CA 1
ATOM 703 C C . ARG A 1 93 ? -4.186 4.902 0.436 1.00 98.38 93 ARG A C 1
ATOM 705 O O . ARG A 1 93 ? -3.399 4.863 1.378 1.00 98.38 93 ARG A O 1
ATOM 712 N N . TYR A 1 94 ? -4.142 4.085 -0.608 1.00 98.56 94 TYR A N 1
ATOM 713 C CA . TYR A 1 94 ? -3.056 3.135 -0.820 1.00 98.56 94 TYR A CA 1
ATOM 714 C C . TYR A 1 94 ? -2.323 3.464 -2.121 1.00 98.56 94 TYR A C 1
ATOM 716 O O . TYR A 1 94 ? -2.951 3.706 -3.161 1.00 98.56 94 TYR A O 1
ATOM 724 N N . SER A 1 95 ? -0.998 3.480 -2.057 1.00 98.31 95 SER A N 1
ATOM 725 C CA . SER A 1 95 ? -0.116 3.735 -3.192 1.00 98.31 95 SER A CA 1
ATOM 726 C C . SER A 1 95 ? 1.087 2.802 -3.178 1.00 98.31 95 SER A C 1
ATOM 728 O O . SER A 1 95 ? 1.525 2.369 -2.115 1.00 98.31 95 SER A O 1
ATOM 730 N N . VAL A 1 96 ? 1.627 2.544 -4.364 1.00 97.44 96 VAL A N 1
ATOM 731 C CA . VAL A 1 96 ? 2.865 1.794 -4.575 1.00 97.44 96 VAL A CA 1
ATOM 732 C C . VAL A 1 96 ? 3.950 2.770 -4.999 1.00 97.44 96 VAL A C 1
ATOM 734 O O . VAL A 1 96 ? 3.731 3.562 -5.921 1.00 97.44 96 VAL A O 1
ATOM 737 N N . HIS A 1 97 ? 5.103 2.723 -4.342 1.00 95.19 97 HIS A N 1
ATOM 738 C CA . HIS A 1 97 ? 6.253 3.557 -4.663 1.00 95.19 97 HIS A CA 1
ATOM 739 C C . HIS A 1 97 ? 7.440 2.697 -5.103 1.00 95.19 97 HIS A C 1
ATOM 741 O O . HIS A 1 97 ? 7.769 1.696 -4.483 1.00 95.19 97 HIS A O 1
ATOM 747 N N . ASN A 1 98 ? 8.099 3.084 -6.188 1.00 93.12 98 ASN A N 1
ATOM 748 C CA . ASN A 1 98 ? 9.293 2.419 -6.682 1.00 93.12 98 ASN A CA 1
ATOM 749 C C . ASN A 1 98 ? 10.528 2.944 -5.950 1.00 93.12 98 ASN A C 1
ATOM 751 O O . ASN A 1 98 ? 11.143 3.930 -6.366 1.00 93.12 98 ASN A O 1
ATOM 755 N N . TYR A 1 99 ? 10.891 2.274 -4.858 1.00 88.19 99 TYR A N 1
ATOM 756 C CA . TYR A 1 99 ? 12.028 2.655 -4.025 1.00 88.19 99 TYR A CA 1
ATOM 757 C C . TYR A 1 99 ? 13.366 2.551 -4.761 1.00 88.19 99 TYR A C 1
ATOM 759 O O . TYR A 1 99 ? 14.244 3.417 -4.625 1.00 88.19 99 TYR A O 1
ATOM 767 N N . SER A 1 100 ? 13.489 1.510 -5.590 1.00 84.12 100 SER A N 1
ATOM 768 C CA . SER A 1 100 ? 14.698 1.200 -6.361 1.00 84.12 100 SER A CA 1
ATOM 769 C C . SER A 1 100 ? 15.077 2.330 -7.324 1.00 84.12 100 SER A C 1
ATOM 771 O O . SER A 1 100 ? 16.258 2.610 -7.507 1.00 84.12 100 SER A O 1
ATOM 773 N N . HIS A 1 101 ? 14.085 3.026 -7.888 1.00 84.06 101 HIS A N 1
ATOM 774 C CA . HIS A 1 101 ? 14.275 4.105 -8.867 1.00 84.06 101 HIS A CA 1
ATOM 775 C C . HIS A 1 101 ? 13.730 5.461 -8.389 1.00 84.06 101 HIS A C 1
ATOM 777 O O . HIS A 1 101 ? 13.463 6.345 -9.200 1.00 84.06 101 HIS A O 1
ATOM 783 N N . ARG A 1 102 ? 13.592 5.658 -7.070 1.00 81.62 102 ARG A N 1
ATOM 784 C CA . ARG A 1 102 ? 12.861 6.774 -6.430 1.00 81.62 102 ARG A CA 1
ATOM 785 C C . ARG A 1 102 ? 13.233 8.204 -6.855 1.00 81.62 102 ARG A C 1
ATOM 787 O O . ARG A 1 102 ? 12.460 9.121 -6.605 1.00 81.62 102 ARG A O 1
ATOM 794 N N . THR A 1 103 ? 14.394 8.426 -7.470 1.00 83.12 103 THR A N 1
ATOM 795 C CA . THR A 1 103 ? 14.848 9.747 -7.948 1.00 83.12 103 THR A CA 1
ATOM 796 C C . THR A 1 103 ? 14.596 9.992 -9.442 1.00 83.12 103 THR A C 1
ATOM 798 O O . THR A 1 103 ? 14.903 11.074 -9.940 1.00 83.12 103 THR A O 1
ATOM 801 N N . SER A 1 104 ? 14.035 9.022 -10.169 1.00 83.94 104 SER A N 1
ATOM 802 C CA . SER A 1 104 ? 13.924 9.057 -11.632 1.00 83.94 104 SER A CA 1
ATOM 803 C C . SER A 1 104 ? 12.497 9.381 -12.088 1.00 83.94 104 SER A C 1
ATOM 805 O O . SER A 1 104 ? 11.659 8.502 -12.261 1.00 83.94 104 SER A O 1
ATOM 807 N N . ALA A 1 105 ? 12.218 10.667 -12.314 1.00 75.12 105 ALA A N 1
ATOM 808 C CA . ALA A 1 105 ? 10.868 11.172 -12.605 1.00 75.12 105 ALA A CA 1
ATOM 809 C C . ALA A 1 105 ? 10.218 10.617 -13.892 1.00 75.12 105 ALA A C 1
ATOM 811 O O . ALA A 1 105 ? 8.997 10.619 -13.998 1.00 75.12 105 ALA A O 1
ATOM 812 N N . ASN A 1 106 ? 11.016 10.129 -14.846 1.00 81.06 106 ASN A N 1
ATOM 813 C CA . ASN A 1 106 ? 10.544 9.585 -16.128 1.00 81.06 106 ASN A CA 1
ATOM 814 C C . ASN A 1 106 ? 10.765 8.068 -16.250 1.00 81.06 106 ASN A C 1
ATOM 816 O O . ASN A 1 106 ? 10.779 7.524 -17.353 1.00 81.06 106 ASN A O 1
ATOM 820 N N . ASP A 1 107 ? 10.994 7.387 -15.130 1.00 86.12 107 ASP A N 1
ATOM 821 C CA . ASP A 1 107 ? 11.305 5.964 -15.110 1.00 86.12 107 ASP A CA 1
ATOM 822 C C . ASP A 1 107 ? 10.069 5.109 -15.435 1.00 86.12 107 ASP A C 1
ATOM 824 O O . ASP A 1 107 ? 8.973 5.371 -14.943 1.00 86.12 107 ASP A O 1
ATOM 828 N N . LEU A 1 108 ? 10.247 4.097 -16.289 1.00 91.12 108 LEU A N 1
ATOM 829 C CA . LEU A 1 108 ? 9.183 3.179 -16.714 1.00 91.12 108 LEU A CA 1
ATOM 830 C C . LEU A 1 108 ? 9.225 1.834 -15.976 1.00 91.12 108 LEU A C 1
ATOM 832 O O . LEU A 1 108 ? 8.400 0.962 -16.233 1.00 91.12 108 LEU A O 1
ATOM 836 N N . THR A 1 109 ? 10.175 1.615 -15.067 1.00 91.81 109 THR A N 1
ATOM 837 C CA . THR A 1 109 ? 10.316 0.323 -14.381 1.00 91.81 109 THR A CA 1
ATOM 838 C C . THR A 1 109 ? 9.107 0.024 -13.503 1.00 91.81 109 THR A C 1
ATOM 840 O O . THR A 1 109 ? 8.690 -1.127 -13.448 1.00 91.81 109 THR A O 1
ATOM 843 N N . LEU A 1 110 ? 8.456 1.039 -12.917 1.00 94.31 110 LEU A N 1
ATOM 844 C CA . LEU A 1 110 ? 7.193 0.832 -12.203 1.00 94.31 110 LEU A CA 1
ATOM 845 C C . LEU A 1 110 ? 6.093 0.331 -13.148 1.00 94.31 110 LEU A C 1
ATOM 847 O O . LEU A 1 110 ? 5.466 -0.685 -12.861 1.00 94.31 110 LEU A O 1
ATOM 851 N N . SER A 1 111 ? 5.873 0.989 -14.286 1.00 95.31 111 SER A N 1
ATOM 852 C CA . SER A 1 111 ? 4.834 0.572 -15.239 1.00 95.31 111 SER A CA 1
ATOM 853 C C . SER A 1 111 ? 5.147 -0.754 -15.946 1.00 95.31 111 SER A C 1
ATOM 855 O O . SER A 1 111 ? 4.225 -1.450 -16.365 1.00 95.31 111 SER A O 1
ATOM 857 N N . ASN A 1 112 ? 6.421 -1.155 -15.994 1.00 94.31 112 ASN A N 1
ATOM 858 C CA . ASN A 1 112 ? 6.886 -2.446 -16.516 1.00 94.31 112 ASN A CA 1
ATOM 859 C C . ASN A 1 112 ? 7.038 -3.538 -15.439 1.00 94.31 112 ASN A C 1
ATOM 861 O O . ASN A 1 112 ? 7.479 -4.646 -15.741 1.00 94.31 112 ASN A O 1
ATOM 865 N N . SER A 1 113 ? 6.673 -3.251 -14.188 1.00 94.56 113 SER A N 1
ATOM 866 C CA . SER A 1 113 ? 6.944 -4.140 -13.050 1.00 94.56 113 SER A CA 1
ATOM 867 C C . SER A 1 113 ? 6.070 -5.389 -12.980 1.00 94.56 113 SER A C 1
ATOM 869 O O . SER A 1 113 ? 6.320 -6.273 -12.162 1.00 94.56 113 SER A O 1
ATOM 871 N N . ASN A 1 114 ? 5.004 -5.457 -13.783 1.00 95.38 114 ASN A N 1
ATOM 872 C CA . ASN A 1 114 ? 3.898 -6.402 -13.600 1.00 95.38 114 ASN A CA 1
ATOM 873 C C . ASN A 1 114 ? 3.274 -6.331 -12.192 1.00 95.38 114 ASN A C 1
ATOM 875 O O . ASN A 1 114 ? 2.735 -7.326 -11.704 1.00 95.38 114 ASN A O 1
ATOM 879 N N . ALA A 1 115 ? 3.358 -5.173 -11.521 1.00 96.31 115 ALA A N 1
ATOM 880 C CA . ALA A 1 115 ? 2.788 -5.020 -10.195 1.00 96.31 115 ALA A CA 1
ATOM 881 C C . ALA A 1 115 ? 1.263 -5.193 -10.207 1.00 96.31 115 ALA A C 1
ATOM 883 O O . ALA A 1 115 ? 0.542 -4.660 -11.056 1.00 96.31 115 ALA A O 1
ATOM 884 N N . GLN A 1 116 ? 0.777 -5.930 -9.214 1.00 97.50 116 GLN A N 1
ATOM 885 C CA . GLN A 1 116 ? -0.630 -6.183 -8.957 1.00 97.50 116 GLN A CA 1
ATOM 886 C C . GLN A 1 116 ? -0.921 -5.950 -7.478 1.00 97.50 116 GLN A C 1
ATOM 888 O O . GLN A 1 116 ? -0.195 -6.431 -6.609 1.00 97.50 116 GLN A O 1
ATOM 893 N N . VAL A 1 117 ? -2.028 -5.262 -7.208 1.00 98.12 117 VAL A N 1
ATOM 894 C CA . VAL A 1 117 ? -2.558 -5.054 -5.862 1.00 98.12 117 VAL A CA 1
ATOM 895 C C . VAL A 1 117 ? -3.885 -5.786 -5.731 1.00 98.12 117 VAL A C 1
ATOM 897 O O . VAL A 1 117 ? -4.828 -5.528 -6.482 1.00 98.12 117 VAL A O 1
ATOM 900 N N . ARG A 1 118 ? -3.971 -6.695 -4.762 1.00 97.50 118 ARG A N 1
ATOM 901 C CA . ARG A 1 118 ? -5.199 -7.403 -4.387 1.00 97.50 118 ARG A CA 1
ATOM 902 C C . ARG A 1 118 ? -5.676 -6.911 -3.029 1.00 97.50 118 ARG A C 1
ATOM 904 O O . ARG A 1 118 ? -4.920 -6.923 -2.063 1.00 97.50 118 ARG A O 1
ATOM 911 N N . VAL A 1 119 ? -6.934 -6.493 -2.963 1.00 96.75 119 VAL A N 1
ATOM 912 C CA . VAL A 1 119 ? -7.599 -6.054 -1.734 1.00 96.75 119 VAL A CA 1
ATOM 913 C C . VAL A 1 119 ? -8.558 -7.143 -1.290 1.00 96.75 119 VAL A C 1
ATOM 915 O O . VAL A 1 119 ? -9.450 -7.531 -2.045 1.00 96.75 119 VAL A O 1
ATOM 918 N N . TYR A 1 120 ? -8.388 -7.602 -0.060 1.00 94.62 120 TYR A N 1
ATOM 919 C CA . TYR A 1 120 ? -9.240 -8.572 0.606 1.00 94.62 120 TYR A CA 1
ATOM 920 C C . TYR A 1 120 ? -9.997 -7.891 1.740 1.00 94.62 120 TYR A C 1
ATOM 922 O O . TYR A 1 120 ? -9.408 -7.123 2.499 1.00 94.62 120 TYR A O 1
ATOM 930 N N . VAL A 1 121 ? -11.284 -8.193 1.869 1.00 91.38 121 VAL A N 1
ATOM 931 C CA . VAL A 1 121 ? -12.144 -7.741 2.969 1.00 91.38 121 VAL A CA 1
ATOM 932 C C . VAL A 1 121 ? -12.803 -8.977 3.556 1.00 91.38 121 VAL A C 1
ATOM 934 O O . VAL A 1 121 ? -13.379 -9.764 2.806 1.00 91.38 121 VAL A O 1
ATOM 937 N N . ASN A 1 122 ? -12.713 -9.178 4.873 1.00 86.88 122 ASN A N 1
ATOM 938 C CA . ASN A 1 122 ? -13.303 -10.347 5.546 1.00 86.88 122 ASN A CA 1
ATOM 939 C C . ASN A 1 122 ? -12.922 -11.683 4.873 1.00 86.88 122 ASN A C 1
ATOM 941 O O . ASN A 1 122 ? -13.769 -12.544 4.646 1.00 86.88 122 ASN A O 1
ATOM 945 N N . ASN A 1 123 ? -11.649 -11.832 4.497 1.00 82.50 123 ASN A N 1
ATOM 946 C CA . ASN A 1 123 ? -11.091 -13.014 3.825 1.00 82.50 123 ASN A CA 1
ATOM 947 C C . ASN A 1 123 ? -11.572 -13.261 2.376 1.00 82.50 123 ASN A C 1
ATOM 949 O O . ASN A 1 123 ? -11.145 -14.231 1.753 1.00 82.50 123 ASN A O 1
ATOM 953 N N . ALA A 1 124 ? -12.406 -12.386 1.808 1.00 88.44 124 ALA A N 1
ATOM 954 C CA . ALA A 1 124 ? -12.851 -12.456 0.418 1.00 88.44 124 ALA A CA 1
ATOM 955 C C . ALA A 1 124 ? -12.102 -11.443 -0.455 1.00 88.44 124 ALA A C 1
ATOM 957 O O . ALA A 1 124 ? -11.868 -10.305 -0.044 1.00 88.44 124 ALA A O 1
ATOM 958 N N . LEU A 1 125 ? -11.737 -11.842 -1.679 1.00 93.88 125 LEU A N 1
ATOM 959 C CA . LEU A 1 125 ? -11.178 -10.915 -2.663 1.00 93.88 125 LEU A CA 1
ATOM 960 C C . LEU A 1 125 ? -12.240 -9.867 -3.013 1.00 93.88 125 LEU A C 1
ATOM 962 O O . LEU A 1 125 ? -13.282 -10.196 -3.572 1.00 93.88 125 LEU A O 1
ATOM 966 N N . TYR A 1 126 ? -11.954 -8.608 -2.699 1.00 94.06 126 TYR A N 1
ATOM 967 C CA . TYR A 1 126 ? -12.824 -7.483 -3.014 1.00 94.06 126 TYR A CA 1
ATOM 968 C C . TYR A 1 126 ? -12.488 -6.885 -4.378 1.00 94.06 126 TYR A C 1
ATOM 970 O O . TYR A 1 126 ? -13.378 -6.636 -5.191 1.00 94.06 126 TYR A O 1
ATOM 978 N N . LYS A 1 127 ? -11.198 -6.637 -4.643 1.00 96.62 127 LYS A N 1
ATOM 979 C CA . LYS A 1 127 ? -10.764 -6.014 -5.897 1.00 96.62 127 LYS A CA 1
ATOM 980 C C . LYS A 1 127 ? -9.310 -6.315 -6.232 1.00 96.62 127 LYS A C 1
ATOM 982 O O . LYS A 1 127 ? -8.471 -6.445 -5.343 1.00 96.62 127 LYS A O 1
ATOM 987 N N . THR A 1 128 ? -9.020 -6.340 -7.526 1.00 98.12 128 THR A N 1
ATOM 988 C CA . THR A 1 128 ? -7.667 -6.423 -8.078 1.00 98.12 128 THR A CA 1
ATOM 989 C C . THR A 1 128 ? -7.389 -5.189 -8.927 1.00 98.12 128 THR A C 1
ATOM 991 O O . THR A 1 128 ? -8.249 -4.748 -9.689 1.00 98.12 128 THR A O 1
ATOM 994 N N . PHE A 1 129 ? -6.184 -4.646 -8.801 1.00 98.38 129 PHE A N 1
ATOM 995 C CA . PHE A 1 129 ? -5.673 -3.542 -9.601 1.00 98.38 129 PHE A CA 1
ATOM 996 C C . PHE A 1 129 ? -4.345 -3.959 -10.226 1.00 98.38 129 PHE A C 1
ATOM 998 O O . PHE A 1 129 ? -3.499 -4.530 -9.540 1.00 98.38 129 PHE A O 1
ATOM 1005 N N . ASN A 1 130 ? -4.157 -3.652 -11.505 1.00 98.12 130 ASN A N 1
ATOM 1006 C CA . ASN A 1 130 ? -2.886 -3.848 -12.198 1.00 98.12 130 ASN A CA 1
ATOM 1007 C C . ASN A 1 130 ? -2.210 -2.490 -12.384 1.00 98.12 130 ASN A C 1
ATOM 1009 O O . ASN A 1 130 ? -2.903 -1.483 -12.569 1.00 98.12 130 ASN A O 1
ATOM 1013 N N . VAL A 1 131 ? -0.880 -2.470 -12.332 1.00 97.38 131 VAL A N 1
ATOM 1014 C CA . VAL A 1 131 ? -0.106 -1.247 -12.549 1.00 97.38 131 VAL A CA 1
ATOM 1015 C C . VAL A 1 131 ? -0.418 -0.647 -13.929 1.00 97.38 131 VAL A C 1
ATOM 1017 O O . VAL A 1 131 ? -0.542 -1.393 -14.906 1.00 97.38 131 VAL A O 1
ATOM 1020 N N . PRO A 1 132 ? -0.581 0.682 -14.046 1.00 96.19 132 PRO A N 1
ATOM 1021 C CA . PRO A 1 132 ? -0.791 1.318 -15.337 1.00 96.19 132 PRO A CA 1
ATOM 1022 C C . PRO A 1 132 ? 0.423 1.135 -16.251 1.00 96.19 132 PRO A C 1
ATOM 1024 O O . PRO A 1 132 ? 1.555 1.408 -15.857 1.00 96.19 132 PRO A O 1
ATOM 1027 N N . SER A 1 133 ? 0.185 0.721 -17.491 1.00 94.06 133 SER A N 1
ATOM 1028 C CA . SER A 1 133 ? 1.232 0.568 -18.502 1.00 94.06 133 SER A CA 1
ATOM 1029 C C . SER A 1 133 ? 1.701 1.916 -19.051 1.00 94.06 133 SER A C 1
ATOM 1031 O O . SER A 1 133 ? 0.889 2.831 -19.201 1.00 94.06 133 SER A O 1
ATOM 1033 N N . ASN A 1 134 ? 2.971 2.000 -19.463 1.00 91.12 134 ASN A N 1
ATOM 1034 C CA . ASN A 1 134 ? 3.550 3.147 -20.177 1.00 91.12 134 ASN A CA 1
ATOM 1035 C C . ASN A 1 134 ? 3.406 4.493 -19.447 1.00 91.12 134 ASN A C 1
ATOM 1037 O O . ASN A 1 134 ? 3.315 5.545 -20.078 1.00 91.12 134 ASN A O 1
ATOM 1041 N N . GLN A 1 135 ? 3.376 4.465 -18.115 1.00 90.12 135 GLN A N 1
ATOM 1042 C CA . GLN A 1 135 ? 3.406 5.668 -17.291 1.00 90.12 135 GLN A CA 1
ATOM 1043 C C . GLN A 1 135 ? 4.807 5.850 -16.716 1.00 90.12 135 GLN A C 1
ATOM 1045 O O . GLN A 1 135 ? 5.345 4.937 -16.087 1.00 90.12 135 GLN A O 1
ATOM 1050 N N . GLY A 1 136 ? 5.388 7.021 -16.975 1.00 89.25 136 GLY A N 1
ATOM 1051 C CA . GLY A 1 136 ? 6.634 7.451 -16.354 1.00 89.25 136 GLY A CA 1
ATOM 1052 C C . GLY A 1 136 ? 6.393 7.917 -14.924 1.00 89.25 136 GLY A C 1
ATOM 1053 O O . GLY A 1 136 ? 5.371 8.541 -14.631 1.00 89.25 136 GLY A O 1
ATOM 1054 N N . GLY A 1 137 ? 7.343 7.617 -14.048 1.00 91.38 137 GLY A N 1
ATOM 1055 C CA . GLY A 1 137 ? 7.338 8.053 -12.660 1.00 91.38 137 GLY A CA 1
ATOM 1056 C C . GLY A 1 137 ? 7.449 6.897 -11.678 1.00 91.38 137 GLY A C 1
ATOM 1057 O O . GLY A 1 137 ? 7.423 5.718 -12.025 1.00 91.38 137 GLY A O 1
ATOM 1058 N N . THR A 1 138 ? 7.587 7.257 -10.408 1.00 93.56 138 THR A N 1
ATOM 1059 C CA . THR A 1 138 ? 7.917 6.311 -9.338 1.00 93.56 138 THR A CA 1
ATOM 1060 C C . THR A 1 138 ? 6.745 6.019 -8.414 1.00 93.56 138 THR A C 1
ATOM 1062 O O . THR A 1 138 ? 6.888 5.200 -7.516 1.00 93.56 138 THR A O 1
ATOM 1065 N N . LEU A 1 139 ? 5.589 6.659 -8.604 1.00 95.12 139 LEU A N 1
ATOM 1066 C CA . LEU A 1 139 ? 4.446 6.546 -7.703 1.00 95.12 139 LEU A CA 1
ATOM 1067 C C . LEU A 1 139 ? 3.180 6.163 -8.464 1.00 95.12 139 LEU A C 1
ATOM 1069 O O . LEU A 1 139 ? 2.742 6.870 -9.370 1.00 95.12 139 LEU A O 1
ATOM 1073 N N . TRP A 1 140 ? 2.532 5.098 -8.010 1.00 97.00 140 TRP A N 1
ATOM 1074 C CA . TRP A 1 140 ? 1.207 4.695 -8.454 1.00 97.00 140 TRP A CA 1
ATOM 1075 C C . TRP A 1 140 ? 0.214 4.834 -7.299 1.00 97.00 140 TRP A C 1
ATOM 1077 O O . TRP A 1 140 ? 0.259 4.089 -6.322 1.00 97.00 140 TRP A O 1
ATOM 1087 N N . THR A 1 141 ? -0.716 5.788 -7.404 1.00 97.81 141 THR A N 1
ATOM 1088 C CA . THR A 1 141 ? -1.875 5.836 -6.497 1.00 97.81 141 TH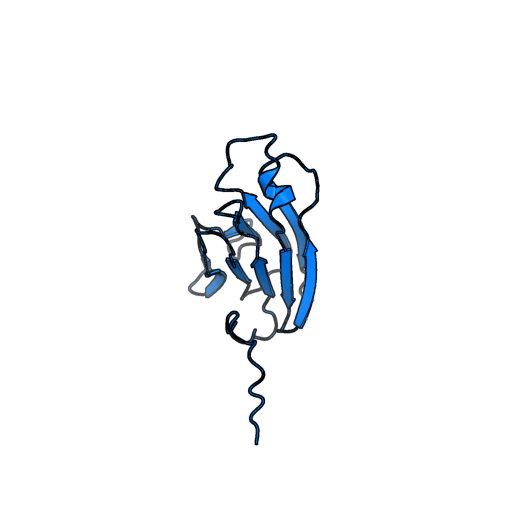R A CA 1
ATOM 1089 C C . THR A 1 141 ? -2.892 4.794 -6.945 1.00 97.81 141 THR A C 1
ATOM 1091 O O . THR A 1 141 ? -3.505 4.940 -8.001 1.00 97.81 141 THR A O 1
ATOM 1094 N N . VAL A 1 142 ? -3.066 3.740 -6.150 1.00 98.00 142 VAL A N 1
ATOM 1095 C CA . VAL A 1 142 ? -3.865 2.568 -6.531 1.00 98.00 142 VAL A CA 1
ATOM 1096 C C . VAL A 1 142 ? -5.345 2.823 -6.287 1.00 98.00 142 VAL A C 1
ATOM 1098 O O . VAL A 1 142 ? -6.177 2.593 -7.163 1.00 98.00 142 VAL A O 1
ATOM 1101 N N . LEU A 1 143 ? -5.684 3.278 -5.078 1.00 97.25 143 LEU A N 1
ATOM 1102 C CA . LEU A 1 143 ? -7.069 3.457 -4.665 1.00 97.25 143 LEU A CA 1
ATOM 1103 C C . LEU A 1 143 ? -7.232 4.505 -3.569 1.00 97.25 143 LEU A C 1
ATOM 1105 O O . LEU A 1 143 ? -6.334 4.766 -2.765 1.00 97.25 143 LEU A O 1
ATOM 1109 N N . TRP A 1 144 ? -8.457 5.018 -3.519 1.00 97.19 144 TRP A N 1
ATOM 1110 C CA . TRP A 1 144 ? -9.020 5.757 -2.401 1.00 97.19 144 TRP A CA 1
ATOM 1111 C C . TRP A 1 144 ? -10.240 4.978 -1.920 1.00 97.19 144 TRP A C 1
ATOM 1113 O O . TRP A 1 144 ? -11.166 4.733 -2.694 1.00 97.19 144 TRP A O 1
ATOM 1123 N N . MET A 1 145 ? -10.241 4.566 -0.659 1.00 94.06 145 MET A N 1
ATOM 1124 C CA . MET A 1 145 ? -11.345 3.839 -0.043 1.00 94.06 145 MET A CA 1
ATOM 1125 C C . MET A 1 145 ? -11.976 4.720 1.023 1.00 94.06 145 MET A C 1
ATOM 1127 O O . MET A 1 145 ? -11.334 5.073 2.012 1.00 94.06 145 MET A O 1
ATOM 1131 N N . ARG A 1 146 ? -13.241 5.086 0.814 1.00 93.50 146 ARG A N 1
ATOM 1132 C CA . ARG A 1 146 ? -14.030 5.840 1.785 1.00 93.50 146 ARG A CA 1
ATOM 1133 C C . ARG A 1 146 ? -14.847 4.863 2.618 1.00 93.50 146 ARG A C 1
ATOM 1135 O O . ARG A 1 146 ? -15.738 4.208 2.087 1.00 93.50 146 ARG A O 1
ATOM 1142 N N . LEU A 1 147 ? -14.542 4.782 3.907 1.00 90.06 147 LEU A N 1
ATOM 1143 C CA . LEU A 1 147 ? -15.303 3.997 4.869 1.00 90.06 147 LEU A CA 1
ATOM 1144 C C . LEU A 1 147 ? -16.262 4.901 5.630 1.00 90.06 147 LEU A C 1
ATOM 1146 O O . LEU A 1 147 ? -15.886 5.978 6.098 1.00 90.06 147 LEU A O 1
ATOM 1150 N N . GLN A 1 148 ? -17.497 4.435 5.759 1.00 85.94 148 GLN A N 1
ATOM 1151 C CA . GLN A 1 148 ? -18.519 5.041 6.592 1.00 85.94 148 GLN A CA 1
ATOM 1152 C C . GLN A 1 148 ? -19.099 3.939 7.465 1.00 85.94 148 GLN A C 1
ATOM 1154 O O . GLN A 1 148 ? -19.800 3.058 6.972 1.00 85.94 148 GLN A O 1
ATOM 1159 N N . ILE A 1 149 ? -18.755 3.965 8.748 1.00 77.31 149 ILE A N 1
ATOM 1160 C CA . ILE A 1 149 ? -19.310 3.036 9.727 1.00 77.31 149 ILE A CA 1
ATOM 1161 C C . ILE A 1 149 ? -20.675 3.605 10.134 1.00 77.31 149 ILE A C 1
ATOM 1163 O O . ILE A 1 149 ? -20.716 4.755 10.587 1.00 77.31 149 ILE A O 1
ATOM 1167 N N . PRO A 1 150 ? -21.788 2.878 9.924 1.00 69.75 150 PRO A N 1
ATOM 1168 C CA . PRO A 1 150 ? -23.097 3.333 10.373 1.00 69.75 150 PRO A CA 1
ATOM 1169 C C . PRO A 1 150 ? -23.069 3.569 11.884 1.00 69.75 150 PRO A C 1
ATOM 1171 O O . PRO A 1 150 ? -22.544 2.740 12.628 1.00 69.75 150 PRO A O 1
ATOM 1174 N N . LEU A 1 151 ? -23.626 4.693 12.332 1.00 61.47 151 LEU A N 1
ATOM 1175 C CA . LEU A 1 151 ? -24.007 4.826 13.735 1.00 61.47 151 LEU A CA 1
ATOM 1176 C C . LEU A 1 151 ? -25.165 3.845 13.970 1.00 61.47 151 LEU A C 1
ATOM 1178 O O . LEU A 1 151 ? -26.082 3.797 13.147 1.00 61.47 151 LEU A O 1
ATOM 1182 N N . LEU A 1 152 ? -25.054 3.031 15.022 1.00 56.69 152 LEU A N 1
ATOM 1183 C CA . LEU A 1 152 ? -26.130 2.149 15.486 1.00 56.69 152 LEU A CA 1
ATOM 1184 C C . LEU A 1 152 ? -27.352 2.961 15.929 1.00 56.69 152 LEU A C 1
ATOM 1186 O O . LEU A 1 152 ? -27.147 4.076 16.464 1.00 56.69 152 LEU A O 1
#

Radius of gyration: 16.97 Å; chains: 1; bounding box: 41×62×43 Å

Sequence (152 aa):
MGGTTQQGQNGTVTPNLSQNEIRIVLTWGSSPSDLDSHLEGPAAAANKRFYVYYGNRSYTYSGITYAALDQDKVTGFGPETITISQLLTGTYRYSVHNYSHRTSANDLTLSNSNAQVRVYVNNALYKTFNVPSNQGGTLWTVLWMRLQIPLL